Protein AF-A0A2A2IW57-F1 (afdb_monomer_lite)

Structure (mmCIF, N/CA/C/O backbone):
data_AF-A0A2A2IW57-F1
#
_entry.id   AF-A0A2A2IW57-F1
#
loop_
_atom_site.group_PDB
_atom_site.id
_atom_site.type_symbol
_atom_site.label_atom_id
_atom_site.label_alt_id
_atom_site.label_comp_id
_atom_site.label_asym_id
_atom_site.label_entity_id
_atom_site.label_seq_id
_atom_site.pdbx_PDB_ins_code
_atom_site.Cartn_x
_atom_site.Cartn_y
_atom_site.Cartn_z
_atom_site.occupancy
_atom_site.B_iso_or_equiv
_atom_site.auth_seq_id
_atom_site.auth_comp_id
_atom_site.auth_asym_id
_atom_site.auth_atom_id
_atom_site.pdbx_PDB_model_num
ATOM 1 N N . MET A 1 1 ? -7.150 -20.927 20.606 1.00 44.19 1 MET A N 1
ATOM 2 C CA . MET A 1 1 ? -6.649 -20.103 19.484 1.00 44.19 1 MET A CA 1
ATOM 3 C C . MET A 1 1 ? -7.528 -18.865 19.402 1.00 44.19 1 MET A C 1
ATOM 5 O O . MET A 1 1 ? -8.738 -19.051 19.323 1.00 44.19 1 MET A O 1
ATOM 9 N N . PRO A 1 2 ? -7.001 -17.635 19.518 1.00 52.06 2 PRO A N 1
ATOM 10 C CA . PRO A 1 2 ? -7.829 -16.443 19.360 1.00 52.06 2 PRO A CA 1
ATOM 11 C C . PRO A 1 2 ? -8.372 -16.400 17.925 1.00 52.06 2 PRO A C 1
ATOM 13 O O . PRO A 1 2 ? -7.615 -16.539 16.967 1.00 52.06 2 PRO A O 1
ATOM 16 N N . ALA A 1 3 ? -9.690 -16.273 17.774 1.00 64.44 3 ALA A N 1
ATOM 17 C CA . ALA A 1 3 ? -10.320 -16.157 16.466 1.00 64.44 3 ALA A CA 1
ATOM 18 C C . ALA A 1 3 ? -9.976 -14.789 15.867 1.00 64.44 3 ALA A C 1
ATOM 20 O O . ALA A 1 3 ? -10.227 -13.764 16.501 1.00 64.44 3 ALA A O 1
ATOM 21 N N . ILE A 1 4 ? -9.414 -14.765 14.653 1.00 66.88 4 ILE A N 1
ATOM 22 C CA . ILE A 1 4 ? -9.210 -13.514 13.917 1.00 66.88 4 ILE A CA 1
ATOM 23 C C . ILE A 1 4 ? -10.593 -12.886 13.695 1.00 66.88 4 ILE A C 1
ATOM 25 O O . ILE A 1 4 ? -11.469 -13.535 13.112 1.00 66.88 4 ILE A O 1
ATOM 29 N N . PRO A 1 5 ? -10.829 -11.645 14.150 1.00 76.81 5 PRO A N 1
ATOM 30 C CA . PRO A 1 5 ? -12.094 -10.977 13.917 1.00 76.81 5 PRO A CA 1
ATOM 31 C C . PRO A 1 5 ? -12.385 -10.871 12.418 1.00 76.81 5 PRO A C 1
ATOM 33 O O . PRO A 1 5 ? -11.548 -10.401 11.648 1.00 76.81 5 PRO A O 1
ATOM 36 N N . ARG A 1 6 ? -13.589 -11.270 11.991 1.00 82.19 6 ARG A N 1
ATOM 37 C CA . ARG A 1 6 ? -13.980 -11.303 10.566 1.00 82.19 6 ARG A CA 1
ATOM 38 C C . ARG A 1 6 ? -13.793 -9.958 9.855 1.00 82.19 6 ARG A C 1
ATOM 40 O O . ARG A 1 6 ? -13.489 -9.935 8.667 1.00 82.19 6 ARG A O 1
ATOM 47 N N . TYR A 1 7 ? -13.925 -8.846 10.580 1.00 79.50 7 TYR A N 1
ATOM 48 C CA . TYR A 1 7 ? -13.704 -7.512 10.023 1.00 79.50 7 TYR A CA 1
ATOM 49 C C . TYR A 1 7 ? -12.243 -7.275 9.606 1.00 79.50 7 TYR A C 1
ATOM 51 O O . TYR A 1 7 ? -12.015 -6.580 8.623 1.00 79.50 7 TYR A O 1
ATOM 59 N N . LEU A 1 8 ? -11.256 -7.884 10.281 1.00 81.94 8 LEU A N 1
ATOM 60 C CA . LEU A 1 8 ? -9.845 -7.759 9.895 1.00 81.94 8 LEU A CA 1
ATOM 61 C C . LEU A 1 8 ? -9.563 -8.454 8.564 1.00 81.94 8 LEU A C 1
ATOM 63 O O . LEU A 1 8 ? -8.787 -7.939 7.769 1.00 81.94 8 LEU A O 1
ATOM 67 N N . ILE A 1 9 ? -10.236 -9.573 8.281 1.00 86.12 9 ILE A N 1
ATOM 68 C CA . ILE A 1 9 ? -10.142 -10.242 6.975 1.00 86.12 9 ILE A CA 1
ATOM 69 C C . ILE A 1 9 ? -10.656 -9.305 5.877 1.00 86.12 9 ILE A C 1
ATOM 71 O O . ILE A 1 9 ? -9.990 -9.125 4.862 1.00 86.12 9 ILE A O 1
ATOM 75 N N . GLY A 1 10 ? -11.800 -8.652 6.107 1.00 87.31 10 GLY A N 1
ATOM 76 C CA . GLY A 1 10 ? -12.336 -7.651 5.182 1.00 87.31 10 GLY A CA 1
ATOM 77 C C . GLY A 1 10 ? -11.374 -6.481 4.948 1.00 87.31 10 GLY A C 1
ATOM 78 O O . GLY A 1 10 ? -11.156 -6.092 3.805 1.00 87.31 10 GLY A O 1
ATOM 79 N N . VAL A 1 11 ? -10.746 -5.966 6.009 1.00 86.94 11 VAL A N 1
ATOM 80 C CA . VAL A 1 11 ? -9.741 -4.891 5.919 1.00 86.94 11 VAL A CA 1
ATOM 81 C C . VAL A 1 11 ? -8.514 -5.333 5.120 1.00 86.94 11 VAL A C 1
ATOM 83 O O . VAL A 1 11 ? -8.058 -4.591 4.257 1.00 86.94 11 VAL A O 1
ATOM 86 N N . LEU A 1 12 ? -8.002 -6.543 5.351 1.00 86.69 12 LEU A N 1
ATOM 87 C CA . LEU A 1 12 ? -6.859 -7.081 4.606 1.00 86.69 12 LEU A CA 1
ATOM 88 C C . LEU A 1 12 ? -7.162 -7.207 3.112 1.00 86.69 12 LEU A C 1
ATOM 90 O O . LEU A 1 12 ? -6.369 -6.767 2.280 1.00 86.69 12 LEU A O 1
ATOM 94 N N . LEU A 1 13 ? -8.326 -7.767 2.774 1.00 90.12 13 LEU A N 1
ATOM 95 C CA . LEU A 1 13 ? -8.771 -7.885 1.387 1.00 90.12 13 LEU A CA 1
ATOM 96 C C . LEU A 1 13 ? -8.932 -6.513 0.731 1.00 90.12 13 LEU A C 1
ATOM 98 O O . LEU A 1 13 ? -8.547 -6.344 -0.423 1.00 90.12 13 LEU A O 1
ATOM 102 N N . LEU A 1 14 ? -9.449 -5.528 1.469 1.00 90.12 14 LEU A N 1
ATOM 103 C CA . LEU A 1 14 ? -9.569 -4.156 0.986 1.00 90.12 14 LEU A CA 1
ATOM 104 C C . LEU A 1 14 ? -8.191 -3.543 0.700 1.00 90.12 14 LEU A C 1
ATOM 106 O O . LEU A 1 14 ? -8.002 -2.971 -0.369 1.00 90.12 14 LEU A O 1
ATOM 110 N N . VAL A 1 15 ? -7.228 -3.692 1.614 1.00 91.25 15 VAL A N 1
ATOM 111 C CA . VAL A 1 15 ? -5.866 -3.152 1.456 1.00 91.25 15 VAL A CA 1
ATOM 112 C C . VAL A 1 15 ? -5.199 -3.710 0.204 1.00 91.25 15 VAL A C 1
ATOM 114 O O . VAL A 1 15 ? -4.734 -2.957 -0.657 1.00 91.25 15 VAL A O 1
ATOM 117 N N . VAL A 1 16 ? -5.218 -5.038 0.067 1.00 89.94 16 VAL A N 1
ATOM 118 C CA . VAL A 1 16 ? -4.634 -5.732 -1.087 1.00 89.94 16 VAL A CA 1
ATOM 119 C C . VAL A 1 16 ? -5.377 -5.371 -2.373 1.00 89.94 16 VAL A C 1
ATOM 121 O O . VAL A 1 16 ? -4.741 -5.060 -3.378 1.00 89.94 16 VAL A O 1
ATOM 124 N N . GLY A 1 17 ? -6.711 -5.354 -2.350 1.00 92.56 17 GLY A N 1
ATOM 125 C CA . GLY A 1 17 ? -7.534 -5.017 -3.511 1.00 92.56 17 GLY A CA 1
ATOM 126 C C . GLY A 1 17 ? -7.303 -3.589 -4.006 1.00 92.56 17 GLY A C 1
ATOM 127 O O . GLY A 1 17 ? -7.124 -3.372 -5.202 1.00 92.56 17 GLY A O 1
ATOM 128 N N . LEU A 1 18 ? -7.233 -2.615 -3.097 1.00 93.00 18 LEU A N 1
ATOM 129 C CA . LEU A 1 18 ? -6.938 -1.223 -3.439 1.00 93.00 18 LEU A CA 1
ATOM 130 C C . LEU A 1 18 ? -5.500 -1.047 -3.951 1.00 93.00 18 LEU A C 1
ATOM 132 O O . LEU A 1 18 ? -5.278 -0.271 -4.880 1.00 93.00 18 LEU A O 1
ATOM 136 N N . ALA A 1 19 ? -4.528 -1.780 -3.399 1.00 92.12 19 ALA A N 1
ATOM 137 C CA . ALA A 1 19 ? -3.156 -1.772 -3.907 1.00 92.12 19 ALA A CA 1
ATOM 138 C C . ALA A 1 19 ? -3.065 -2.375 -5.319 1.00 92.12 19 ALA A C 1
ATOM 140 O O . ALA A 1 19 ? 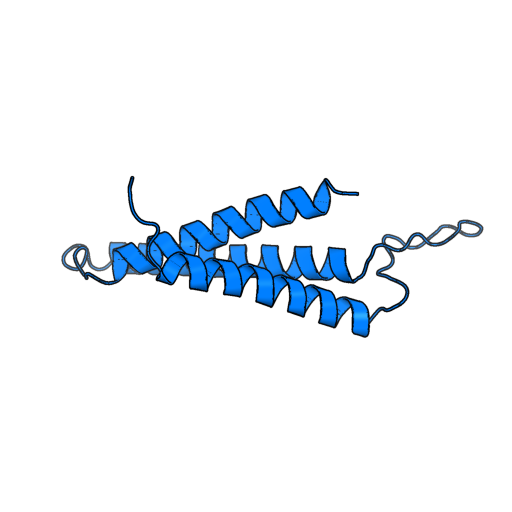-2.397 -1.816 -6.187 1.00 92.12 19 ALA A O 1
ATOM 141 N N . ALA A 1 20 ? -3.788 -3.468 -5.577 1.00 92.12 20 ALA A N 1
ATOM 142 C CA . ALA A 1 20 ? -3.879 -4.075 -6.901 1.00 92.12 20 ALA A CA 1
ATOM 143 C C . ALA A 1 20 ? -4.569 -3.145 -7.911 1.00 92.12 20 ALA A C 1
ATOM 145 O O . ALA A 1 20 ? -4.094 -3.009 -9.036 1.00 92.12 20 ALA A O 1
ATOM 146 N N . LEU A 1 21 ? -5.640 -2.451 -7.511 1.00 94.81 21 LEU A N 1
ATOM 147 C CA . LEU A 1 21 ? -6.305 -1.445 -8.347 1.00 94.81 21 LEU A CA 1
ATOM 148 C C . LEU A 1 21 ? -5.373 -0.275 -8.689 1.00 94.81 21 LEU A C 1
ATOM 150 O O . LEU A 1 21 ? -5.352 0.165 -9.837 1.00 94.81 21 LEU A O 1
ATOM 154 N N . ALA A 1 22 ? -4.572 0.199 -7.730 1.00 92.44 22 ALA A N 1
ATOM 155 C CA . ALA A 1 22 ? -3.555 1.218 -7.984 1.00 92.44 22 ALA A CA 1
ATOM 156 C C . ALA A 1 22 ? -2.474 0.710 -8.958 1.00 92.44 22 ALA A C 1
A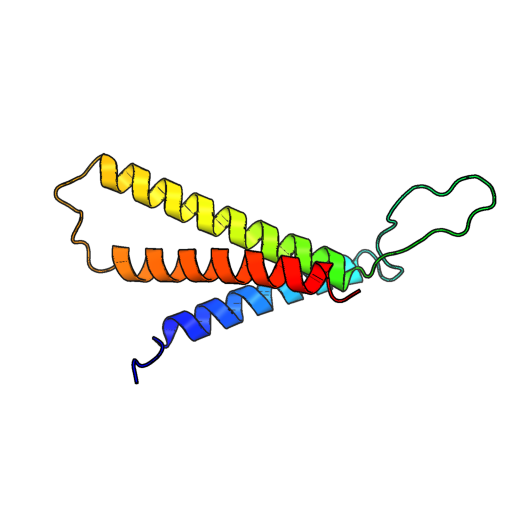TOM 158 O O . ALA A 1 22 ? -2.138 1.405 -9.917 1.00 92.44 22 ALA A O 1
ATOM 159 N N . GLY A 1 23 ? -1.995 -0.525 -8.771 1.00 92.12 23 GLY A N 1
ATOM 160 C CA . GLY A 1 23 ? -1.113 -1.222 -9.716 1.00 92.12 23 GLY A CA 1
ATOM 161 C C . GLY A 1 23 ? -1.683 -1.266 -11.135 1.00 92.12 23 GLY A C 1
ATOM 162 O O . GLY A 1 23 ? -1.014 -0.869 -12.090 1.00 92.12 23 GLY A O 1
ATOM 163 N N . TYR A 1 24 ? -2.944 -1.676 -11.263 1.00 93.88 24 TYR A N 1
ATOM 164 C CA . TYR A 1 24 ? -3.648 -1.761 -12.539 1.00 93.88 24 TYR A CA 1
ATOM 165 C C . TYR A 1 24 ? -3.781 -0.395 -13.217 1.00 93.88 24 TYR A C 1
ATOM 167 O O . TYR A 1 24 ? -3.486 -0.267 -14.403 1.00 93.88 24 TYR A O 1
ATOM 175 N N . ALA A 1 25 ? -4.185 0.636 -12.474 1.00 93.44 25 ALA A N 1
ATOM 176 C CA . ALA A 1 25 ? -4.358 1.984 -13.009 1.00 93.44 25 ALA A CA 1
ATOM 177 C C . ALA A 1 25 ? -3.035 2.575 -13.529 1.00 93.44 25 ALA A C 1
ATOM 179 O O . ALA A 1 25 ? -3.001 3.172 -14.611 1.00 93.44 25 ALA A O 1
ATOM 180 N N . VAL A 1 26 ? -1.935 2.363 -12.797 1.00 91.19 26 VAL A N 1
ATOM 181 C CA . VAL A 1 26 ? -0.599 2.809 -13.216 1.00 91.19 26 VAL A CA 1
ATOM 182 C C . VAL A 1 26 ? -0.124 2.029 -14.440 1.00 91.19 26 VAL A C 1
ATOM 184 O O . VAL A 1 26 ? 0.399 2.642 -15.371 1.00 91.19 26 VAL A O 1
ATOM 187 N N . HIS A 1 27 ? -0.346 0.712 -14.481 1.00 92.88 27 HIS A N 1
ATOM 188 C CA . HIS A 1 27 ? 0.014 -0.118 -15.629 1.00 92.88 27 HIS A CA 1
ATOM 189 C C . HIS A 1 27 ? -0.787 0.230 -16.890 1.00 92.88 27 HIS A C 1
ATOM 191 O O . HIS A 1 27 ? -0.198 0.353 -17.957 1.00 92.88 27 HIS A O 1
ATOM 197 N N . GLN A 1 28 ? -2.098 0.459 -16.778 1.00 94.00 28 GLN A N 1
ATOM 198 C CA . GLN A 1 28 ? -2.928 0.894 -17.908 1.00 94.00 28 GLN A CA 1
ATOM 199 C C . GLN A 1 28 ? -2.465 2.239 -18.473 1.00 94.00 28 GLN A C 1
ATOM 201 O O . GLN A 1 28 ? -2.431 2.435 -19.684 1.00 94.00 28 GLN A O 1
ATOM 206 N N . SER A 1 29 ? -2.056 3.153 -17.593 1.00 90.94 29 SER A N 1
ATOM 207 C CA . SER A 1 29 ? -1.510 4.450 -18.002 1.00 90.94 29 SER A CA 1
ATOM 208 C C . SER A 1 29 ? -0.103 4.337 -18.604 1.00 90.94 29 SER A C 1
ATOM 210 O O . SER A 1 29 ? 0.278 5.170 -19.421 1.00 90.94 29 SER A O 1
ATOM 212 N N . ASN A 1 30 ? 0.675 3.322 -18.208 1.00 89.56 30 ASN A N 1
ATOM 213 C CA . ASN A 1 30 ? 2.064 3.117 -18.632 1.00 89.56 30 ASN A CA 1
ATOM 214 C C . ASN A 1 30 ? 2.344 1.628 -18.929 1.00 89.56 30 ASN A C 1
ATOM 216 O O . ASN A 1 30 ? 3.019 0.958 -18.136 1.00 89.56 30 ASN A O 1
ATOM 220 N N . PRO A 1 31 ? 1.869 1.090 -20.070 1.00 87.81 31 PRO A N 1
ATOM 221 C CA . PRO A 1 31 ? 1.986 -0.342 -20.373 1.00 87.81 31 PRO A CA 1
ATOM 222 C C . PRO A 1 31 ? 3.439 -0.804 -20.531 1.00 87.81 31 PRO A C 1
ATOM 224 O O . PRO A 1 31 ? 3.788 -1.918 -20.155 1.00 87.81 31 PRO A O 1
ATOM 227 N N . GLN A 1 32 ? 4.289 0.090 -21.042 1.00 86.06 32 GLN A N 1
ATOM 228 C CA . GLN A 1 32 ? 5.735 -0.094 -21.215 1.00 86.06 32 GLN A CA 1
ATOM 229 C C . GLN A 1 32 ? 6.535 -0.067 -19.898 1.00 86.06 32 GLN A C 1
ATOM 231 O O . GLN A 1 32 ? 7.718 -0.388 -19.897 1.00 86.06 32 GLN A O 1
ATOM 236 N N . GLY A 1 33 ? 5.898 0.305 -18.783 1.00 86.44 33 GLY A N 1
ATOM 237 C CA . GLY A 1 33 ? 6.549 0.529 -17.497 1.00 86.44 33 GLY A CA 1
ATOM 238 C C . GLY A 1 33 ? 6.854 2.002 -17.220 1.00 86.44 33 GLY A C 1
ATOM 239 O O . GLY A 1 33 ? 6.700 2.876 -18.075 1.00 86.44 33 GLY A O 1
ATOM 240 N N . VAL A 1 34 ? 7.244 2.283 -15.980 1.00 87.44 34 VAL A N 1
ATOM 241 C CA . VAL A 1 34 ? 7.575 3.622 -15.486 1.00 87.44 34 VAL A CA 1
ATOM 242 C C . VAL A 1 34 ? 9.081 3.821 -15.609 1.00 87.44 34 VAL A C 1
ATOM 244 O O . VAL A 1 34 ? 9.855 3.010 -15.104 1.00 87.44 34 VAL A O 1
ATOM 247 N N . LEU A 1 35 ? 9.497 4.889 -16.290 1.00 89.19 35 LEU A N 1
ATOM 248 C CA . LEU A 1 35 ? 10.911 5.207 -16.466 1.00 89.19 35 LEU A CA 1
ATOM 249 C C . LEU A 1 35 ? 11.537 5.568 -15.111 1.00 89.19 35 LEU A C 1
ATOM 251 O O . LEU A 1 35 ? 11.045 6.464 -14.424 1.00 89.19 35 LEU A O 1
ATOM 255 N N . LEU A 1 36 ? 12.618 4.879 -14.739 1.00 84.00 36 LEU A N 1
ATOM 256 C CA . LEU A 1 36 ? 13.277 5.093 -13.446 1.00 84.00 36 LEU A CA 1
ATOM 257 C C . LEU A 1 36 ? 14.147 6.353 -13.424 1.00 84.00 36 LEU A C 1
ATOM 259 O O . LEU A 1 36 ? 14.195 7.060 -12.420 1.00 84.00 36 LEU A O 1
ATOM 263 N N . TYR A 1 37 ? 14.838 6.633 -14.526 1.00 83.81 37 TYR A N 1
ATOM 264 C CA . TYR A 1 37 ? 15.684 7.809 -14.690 1.00 83.81 37 TYR A CA 1
ATOM 265 C C . TYR A 1 37 ? 15.823 8.160 -16.172 1.00 83.81 37 TYR A C 1
ATOM 267 O O . TYR A 1 37 ? 15.633 7.315 -17.046 1.00 83.81 37 TYR A O 1
ATOM 275 N N . THR A 1 38 ? 16.168 9.415 -16.458 1.00 84.88 38 THR A N 1
ATOM 276 C CA . THR A 1 38 ? 16.484 9.852 -17.821 1.00 84.88 38 THR A CA 1
ATOM 277 C C . THR A 1 38 ? 17.849 9.282 -18.225 1.00 84.88 38 THR A C 1
ATOM 279 O O . THR A 1 38 ? 18.839 9.651 -17.589 1.00 84.88 38 THR A O 1
ATOM 282 N N . PRO A 1 39 ? 17.935 8.399 -19.239 1.00 86.06 39 PRO A N 1
ATOM 283 C CA . PRO A 1 39 ? 19.201 7.787 -19.633 1.00 86.06 39 PRO A CA 1
ATOM 284 C C . PRO A 1 39 ? 20.150 8.814 -20.261 1.00 86.06 39 PRO A C 1
ATOM 286 O O . PRO A 1 39 ? 19.713 9.782 -20.894 1.00 86.06 39 PRO A O 1
ATOM 289 N N . ALA A 1 40 ? 21.456 8.590 -20.107 1.00 86.88 40 ALA A N 1
ATOM 290 C CA . ALA A 1 40 ? 22.465 9.366 -20.819 1.00 86.88 40 ALA A CA 1
ATOM 291 C C . ALA A 1 40 ? 22.431 9.052 -22.333 1.00 86.88 40 ALA A C 1
ATOM 293 O O . ALA A 1 40 ? 21.927 7.999 -22.740 1.00 86.88 40 ALA A O 1
ATOM 294 N N . PRO A 1 41 ? 22.967 9.931 -23.202 1.00 86.94 41 PRO A N 1
ATOM 295 C CA . PRO A 1 41 ? 23.023 9.661 -24.636 1.00 86.94 41 PRO A CA 1
ATOM 296 C C . PRO A 1 41 ? 23.765 8.347 -24.929 1.00 86.94 41 PRO A C 1
ATOM 298 O O . PRO A 1 41 ? 24.944 8.216 -24.611 1.00 86.94 41 PRO A O 1
ATOM 301 N N . GLY A 1 42 ? 23.076 7.385 -25.549 1.00 86.56 42 GLY A N 1
ATOM 302 C CA . GLY A 1 42 ? 23.625 6.066 -25.891 1.00 86.56 42 GLY A CA 1
ATOM 303 C C . GLY A 1 42 ? 23.308 4.944 -24.894 1.00 86.56 42 GLY A C 1
ATOM 304 O O . GLY A 1 42 ? 23.607 3.789 -25.191 1.00 86.56 42 GLY A O 1
ATOM 305 N N . GLU A 1 43 ? 22.673 5.241 -23.759 1.00 89.50 43 GLU A N 1
ATOM 306 C CA . GLU A 1 43 ? 22.201 4.223 -22.814 1.00 89.50 43 GLU A CA 1
ATOM 307 C C . GLU A 1 43 ? 20.760 3.789 -23.111 1.00 89.50 43 GLU A C 1
ATOM 309 O O . GLU A 1 43 ? 19.918 4.583 -23.539 1.00 89.50 43 GLU A O 1
ATOM 314 N N . ALA A 1 44 ? 20.462 2.512 -22.862 1.00 84.31 44 ALA A N 1
ATOM 315 C CA . ALA A 1 44 ? 19.104 1.997 -22.976 1.00 84.31 44 ALA A CA 1
ATOM 316 C C . ALA A 1 44 ? 18.249 2.461 -21.777 1.00 84.31 44 ALA A C 1
ATOM 318 O O . ALA A 1 44 ? 18.713 2.395 -20.637 1.00 84.31 44 ALA A O 1
ATOM 319 N N . PRO A 1 45 ? 16.998 2.903 -22.000 1.00 85.56 45 PRO A N 1
ATOM 320 C CA . PRO A 1 45 ? 16.095 3.281 -20.919 1.00 85.56 45 PRO A CA 1
ATOM 321 C C . PRO A 1 45 ? 15.732 2.070 -20.051 1.00 85.56 45 PRO A C 1
ATOM 323 O O . PRO A 1 45 ? 15.408 0.997 -20.563 1.00 85.56 45 PRO A O 1
ATOM 326 N N . VAL A 1 46 ? 15.742 2.264 -18.730 1.00 88.50 46 VAL A N 1
ATOM 327 C CA . VAL A 1 46 ? 15.341 1.243 -17.755 1.00 88.50 46 VAL A CA 1
ATOM 328 C C . VAL A 1 46 ? 13.938 1.555 -17.244 1.00 88.50 46 VAL A C 1
ATOM 330 O O . VAL A 1 46 ? 13.692 2.610 -16.651 1.00 88.50 46 VAL A O 1
ATOM 333 N N . TYR A 1 47 ? 13.023 0.616 -17.475 1.00 88.88 47 TYR A N 1
ATOM 334 C CA . TYR A 1 47 ? 11.631 0.704 -17.050 1.00 88.88 47 TYR A CA 1
ATOM 335 C C . TYR A 1 47 ? 11.362 -0.238 -15.887 1.00 88.88 47 TYR A C 1
ATOM 337 O O . TYR A 1 47 ? 11.780 -1.394 -15.898 1.00 88.88 47 TYR A O 1
ATOM 345 N N . GLU A 1 48 ? 10.601 0.250 -14.917 1.00 89.19 48 GLU A N 1
ATOM 346 C CA . GLU A 1 48 ? 10.059 -0.558 -13.836 1.00 89.19 48 GLU A CA 1
ATOM 347 C C . GLU A 1 48 ? 8.600 -0.914 -14.113 1.00 89.19 48 GLU A C 1
ATOM 349 O O . GLU A 1 48 ? 7.861 -0.160 -14.755 1.00 89.19 48 GLU A O 1
ATOM 354 N N . SER A 1 49 ? 8.149 -2.062 -13.610 1.00 89.50 49 SER A N 1
ATOM 355 C CA . SER A 1 49 ? 6.771 -2.495 -13.827 1.00 89.50 49 SER A CA 1
ATOM 356 C C . SER A 1 49 ? 5.769 -1.496 -13.234 1.00 89.50 49 SER A C 1
ATOM 358 O O . SER A 1 49 ? 5.787 -1.205 -12.035 1.00 89.50 49 SER A O 1
ATOM 360 N N . GLY A 1 50 ? 4.829 -1.022 -14.060 1.00 88.25 50 GLY A N 1
ATOM 361 C CA . GLY A 1 50 ? 3.740 -0.147 -13.612 1.00 88.25 50 GLY A CA 1
ATOM 362 C C . GLY A 1 50 ? 2.883 -0.781 -12.510 1.00 88.25 50 GLY A C 1
ATOM 363 O O . GLY A 1 50 ? 2.434 -0.083 -11.603 1.00 88.25 50 GLY A O 1
ATOM 364 N N . TRP A 1 51 ? 2.749 -2.112 -12.515 1.00 91.69 51 TRP A N 1
ATOM 365 C CA . TRP A 1 51 ? 2.103 -2.855 -11.432 1.00 91.69 51 TRP A CA 1
ATOM 366 C C . TRP A 1 51 ? 2.832 -2.691 -10.105 1.00 91.69 51 TRP A C 1
ATOM 368 O O . TRP A 1 51 ? 2.198 -2.460 -9.077 1.00 91.69 51 TRP A O 1
ATOM 378 N N . ARG A 1 52 ? 4.163 -2.788 -10.132 1.00 89.88 52 ARG A N 1
ATOM 379 C CA . ARG A 1 52 ? 5.010 -2.696 -8.941 1.00 89.88 52 ARG A CA 1
ATOM 380 C C . ARG A 1 52 ? 4.983 -1.282 -8.369 1.00 89.88 52 ARG A C 1
ATOM 382 O O . ARG A 1 52 ? 4.718 -1.110 -7.181 1.00 89.88 52 ARG A O 1
ATOM 389 N N . ILE A 1 53 ? 5.154 -0.271 -9.223 1.00 90.88 53 ILE A N 1
ATOM 390 C CA . ILE A 1 53 ? 5.080 1.141 -8.823 1.00 90.88 53 ILE A CA 1
ATOM 391 C C . ILE A 1 53 ? 3.694 1.489 -8.272 1.00 90.88 53 ILE A C 1
ATOM 393 O O . ILE A 1 53 ? 3.588 2.082 -7.198 1.00 90.88 53 ILE A O 1
ATOM 397 N N . GLY A 1 54 ? 2.624 1.087 -8.959 1.00 91.06 54 GLY A N 1
ATOM 398 C CA . GLY A 1 54 ? 1.266 1.358 -8.495 1.00 91.06 54 GLY A CA 1
ATOM 399 C C . GLY A 1 54 ? 0.915 0.623 -7.200 1.00 91.06 54 GLY A C 1
ATOM 400 O O . GLY A 1 54 ? 0.268 1.213 -6.336 1.00 91.06 54 GLY A O 1
ATOM 401 N N . ALA A 1 55 ? 1.402 -0.605 -7.000 1.00 91.06 55 ALA A N 1
ATOM 402 C CA . ALA A 1 55 ? 1.237 -1.319 -5.735 1.00 91.06 55 ALA A CA 1
ATOM 403 C C . ALA A 1 55 ? 1.958 -0.609 -4.576 1.00 91.06 55 ALA A C 1
ATOM 405 O O . ALA A 1 55 ? 1.358 -0.420 -3.518 1.00 91.06 55 ALA A O 1
ATOM 406 N N . ILE A 1 56 ? 3.202 -0.151 -4.778 1.00 92.19 56 ILE A N 1
ATOM 407 C CA . ILE A 1 56 ? 3.960 0.617 -3.772 1.00 92.19 56 ILE A CA 1
ATOM 408 C C . ILE A 1 56 ? 3.231 1.916 -3.416 1.00 92.19 56 ILE A C 1
ATOM 410 O O . ILE A 1 56 ? 3.062 2.220 -2.233 1.00 92.19 56 ILE A O 1
ATOM 414 N N . LEU A 1 57 ? 2.775 2.671 -4.419 1.00 91.50 57 LEU A N 1
ATOM 415 C CA . LEU A 1 57 ? 2.019 3.910 -4.213 1.00 91.50 57 LEU A CA 1
ATOM 416 C C . LEU A 1 57 ? 0.714 3.650 -3.454 1.00 91.50 57 LEU A C 1
ATOM 418 O O . LEU A 1 57 ? 0.410 4.357 -2.493 1.00 91.50 57 LEU A O 1
ATOM 422 N N . GLY A 1 58 ? -0.030 2.615 -3.849 1.00 91.62 58 GLY A N 1
ATOM 423 C CA . GLY A 1 58 ? -1.287 2.230 -3.214 1.00 91.62 58 GLY A CA 1
ATOM 424 C C . GLY A 1 58 ? -1.107 1.832 -1.749 1.00 91.62 58 GLY A C 1
ATOM 425 O O . GLY A 1 58 ? -1.803 2.364 -0.884 1.00 91.62 58 GLY A O 1
ATOM 426 N N . LEU A 1 59 ? -0.150 0.949 -1.455 1.00 92.25 59 LEU A N 1
ATOM 427 C CA . LEU A 1 59 ? 0.146 0.507 -0.090 1.00 92.25 59 LEU A CA 1
ATOM 428 C C . LEU A 1 59 ? 0.640 1.670 0.774 1.00 92.25 59 LEU A C 1
ATOM 430 O O . LEU A 1 59 ? 0.097 1.913 1.850 1.00 92.25 59 LEU A O 1
ATOM 434 N N . THR A 1 60 ? 1.608 2.444 0.283 1.00 91.56 60 THR A N 1
ATOM 435 C CA . THR A 1 60 ? 2.170 3.585 1.022 1.00 91.56 60 THR A CA 1
ATOM 436 C C . THR A 1 60 ? 1.106 4.646 1.308 1.00 91.56 60 THR A C 1
ATOM 438 O O . THR A 1 60 ? 0.994 5.113 2.442 1.00 91.56 60 THR A O 1
ATOM 441 N N . GLY A 1 61 ? 0.275 4.984 0.316 1.00 90.81 61 GLY A N 1
ATOM 442 C CA . GLY A 1 61 ? -0.825 5.935 0.481 1.00 90.81 61 GLY A CA 1
ATOM 443 C C . GLY A 1 61 ? -1.849 5.475 1.520 1.00 90.81 61 GLY A C 1
ATOM 444 O O . GLY A 1 61 ? -2.242 6.255 2.387 1.00 90.81 61 GLY A O 1
ATOM 445 N N . GLN A 1 62 ? -2.232 4.196 1.499 1.00 92.00 62 GLN A N 1
ATOM 446 C CA . GLN A 1 62 ? -3.140 3.626 2.500 1.00 92.00 62 GLN A CA 1
ATOM 447 C C . GLN A 1 62 ? -2.535 3.622 3.906 1.00 92.00 62 GLN A C 1
ATOM 449 O O . GLN A 1 62 ? -3.218 3.991 4.861 1.00 92.00 62 GLN A O 1
ATOM 454 N N . GLY A 1 63 ? -1.260 3.245 4.040 1.00 89.50 63 GLY A N 1
ATOM 455 C CA . GLY A 1 63 ? -0.547 3.278 5.316 1.00 89.50 63 GLY A CA 1
ATOM 456 C C . GLY A 1 63 ? -0.496 4.689 5.904 1.00 89.50 63 GLY A C 1
ATOM 457 O O . GLY A 1 63 ? -0.776 4.878 7.088 1.00 89.50 63 GLY A O 1
ATOM 458 N N . LEU A 1 64 ? -0.229 5.696 5.067 1.00 90.75 64 LEU A N 1
ATOM 459 C CA . LEU A 1 64 ? -0.201 7.096 5.485 1.00 90.75 64 LEU A CA 1
ATOM 460 C C . LEU A 1 64 ? -1.588 7.597 5.915 1.00 90.75 64 LEU A C 1
ATOM 462 O O . LEU A 1 64 ? -1.714 8.212 6.974 1.00 90.75 64 LEU A O 1
ATOM 466 N N . LEU A 1 65 ? -2.640 7.281 5.154 1.00 90.00 65 LEU A N 1
ATOM 467 C CA . LEU A 1 65 ? -4.020 7.633 5.509 1.00 90.00 65 LEU A CA 1
ATOM 468 C C . LEU A 1 65 ? -4.475 6.960 6.811 1.00 90.00 65 LEU A C 1
ATOM 470 O O . LEU A 1 65 ? -5.086 7.612 7.658 1.00 90.00 65 LEU A O 1
ATOM 474 N N . ALA A 1 66 ? -4.151 5.681 7.005 1.00 89.19 66 ALA A N 1
ATOM 475 C CA . ALA A 1 66 ? -4.470 4.961 8.234 1.00 89.19 66 ALA A CA 1
ATOM 476 C C . ALA A 1 66 ? -3.710 5.527 9.446 1.00 89.19 66 ALA A C 1
ATOM 478 O O . ALA A 1 66 ? -4.298 5.701 10.515 1.00 89.19 66 ALA A O 1
ATOM 479 N N . GLY A 1 67 ? -2.432 5.880 9.273 1.00 86.00 67 GLY A N 1
ATOM 480 C CA . GLY A 1 67 ? -1.633 6.555 10.298 1.00 86.00 67 GLY A CA 1
ATOM 481 C C . GLY A 1 67 ? -2.193 7.931 10.672 1.00 86.00 67 GLY A C 1
ATOM 482 O O . GLY A 1 67 ? -2.317 8.245 11.856 1.00 86.00 67 GLY A O 1
ATOM 483 N N . LEU A 1 68 ? -2.609 8.728 9.683 1.00 89.12 68 LEU A N 1
ATOM 484 C CA . LEU A 1 68 ? -3.272 10.015 9.914 1.00 89.12 68 LEU A CA 1
ATOM 485 C C . LEU A 1 68 ? -4.604 9.846 10.651 1.00 89.12 68 LEU A C 1
ATOM 487 O O . LEU A 1 68 ? -4.866 10.575 11.606 1.00 89.12 68 LEU A O 1
ATOM 491 N N . ALA A 1 69 ? -5.423 8.867 10.264 1.00 87.00 69 ALA A N 1
ATOM 492 C CA . ALA A 1 69 ? -6.678 8.576 10.951 1.00 87.00 69 ALA A CA 1
ATOM 493 C C . ALA A 1 69 ? -6.445 8.206 12.425 1.00 87.00 69 ALA A C 1
ATOM 495 O O . ALA A 1 69 ? -7.145 8.711 13.305 1.00 87.00 69 ALA A O 1
ATOM 496 N N . LEU A 1 70 ? -5.426 7.387 12.714 1.00 86.44 70 LEU A N 1
ATOM 497 C CA . LEU A 1 70 ? -5.015 7.073 14.085 1.00 86.44 70 LEU A CA 1
ATOM 498 C C . LEU A 1 70 ? -4.581 8.319 14.855 1.00 86.44 70 LEU A C 1
ATOM 500 O O . LEU A 1 70 ? -5.024 8.510 15.985 1.00 86.44 70 LEU A O 1
ATOM 504 N N . LEU A 1 71 ? -3.747 9.171 14.257 1.00 85.88 71 LEU A N 1
ATOM 505 C CA . LEU A 1 71 ? -3.291 10.406 14.892 1.00 85.88 71 LEU A CA 1
ATOM 506 C C . LEU A 1 71 ? -4.475 11.316 15.243 1.00 85.88 71 LEU A C 1
ATOM 508 O O . LEU A 1 71 ? -4.571 11.785 16.375 1.00 85.88 71 LEU A O 1
ATOM 512 N N . VAL A 1 72 ? -5.406 11.511 14.307 1.00 85.94 72 VAL A N 1
ATOM 513 C CA . VAL A 1 72 ? -6.621 12.309 14.529 1.00 85.94 72 VAL A CA 1
ATOM 514 C C . VAL A 1 72 ? -7.462 11.719 15.661 1.00 85.94 72 VAL A C 1
ATOM 516 O O . VAL A 1 72 ? -7.874 12.454 16.558 1.00 85.94 72 VAL A O 1
ATOM 519 N N . LEU A 1 73 ? -7.672 10.399 15.674 1.00 82.81 73 LEU A N 1
ATOM 520 C CA . LEU A 1 73 ? -8.389 9.728 16.761 1.00 82.81 73 LEU A CA 1
ATOM 521 C C . LEU A 1 73 ? -7.701 9.961 18.112 1.00 82.81 73 LEU A C 1
ATOM 523 O O . LEU A 1 73 ? -8.369 10.305 19.086 1.00 82.81 73 LEU A O 1
ATOM 527 N N . GLN A 1 74 ? -6.375 9.843 18.180 1.00 80.62 74 GLN A N 1
ATOM 528 C CA . GLN A 1 74 ? -5.633 10.070 19.423 1.00 80.62 74 GLN A CA 1
ATOM 529 C C . GLN A 1 74 ? -5.721 11.527 19.902 1.00 80.62 74 GLN A C 1
ATOM 531 O O . GLN A 1 74 ? -5.916 11.765 21.095 1.00 80.62 74 GLN A O 1
ATOM 536 N N . LEU A 1 75 ? -5.648 12.503 18.993 1.00 82.50 75 LEU A N 1
ATOM 537 C CA . LEU A 1 75 ? -5.814 13.924 19.323 1.00 82.50 75 LEU A CA 1
ATOM 538 C C . LEU A 1 75 ? -7.221 14.231 19.858 1.00 82.50 75 LEU A C 1
ATOM 540 O O . LEU A 1 75 ? -7.365 14.948 20.849 1.00 82.50 75 LEU A O 1
ATOM 544 N N . LEU A 1 76 ? -8.260 13.640 19.263 1.00 79.69 76 LEU A N 1
ATOM 545 C CA . LEU A 1 76 ? -9.636 13.772 19.751 1.00 79.69 76 LEU A CA 1
ATOM 546 C C . LEU A 1 76 ? -9.818 13.133 21.136 1.00 79.69 76 LEU A C 1
ATOM 548 O O . LEU A 1 76 ? -10.509 13.693 21.989 1.00 79.69 76 LEU A O 1
ATOM 552 N N . ALA A 1 77 ? -9.172 11.990 21.382 1.00 72.88 77 ALA A N 1
ATOM 553 C CA . ALA A 1 77 ? -9.212 11.304 22.672 1.00 72.88 77 ALA A CA 1
ATOM 554 C C . ALA A 1 77 ? -8.472 12.069 23.786 1.00 72.88 77 ALA A C 1
ATOM 556 O O . ALA A 1 77 ? -8.876 12.001 24.948 1.00 72.88 77 ALA A O 1
ATOM 557 N N . LEU A 1 78 ? -7.413 12.814 23.451 1.00 74.69 78 LEU A N 1
ATOM 558 C CA . LEU A 1 78 ? -6.706 13.696 24.389 1.00 74.69 78 LEU A CA 1
ATOM 559 C C . LEU A 1 78 ? -7.599 14.846 24.886 1.00 74.69 78 LEU A C 1
ATOM 561 O O . LEU A 1 78 ? -7.520 15.210 26.055 1.00 74.69 78 LEU A O 1
ATOM 565 N N . GLY A 1 79 ? -8.483 15.371 24.032 1.00 73.75 79 GLY A N 1
ATOM 566 C CA . GLY A 1 79 ? -9.419 16.446 24.385 1.00 73.75 79 GLY A CA 1
ATOM 567 C C . GLY A 1 79 ? -10.669 16.003 25.157 1.00 73.75 79 GLY A C 1
ATOM 568 O O . GLY A 1 79 ? -11.422 16.855 25.624 1.00 73.75 79 GLY A O 1
ATOM 569 N N . ARG A 1 80 ? -10.927 14.691 25.284 1.00 70.50 80 ARG A N 1
ATOM 570 C CA . ARG A 1 80 ? -12.106 14.130 25.976 1.00 70.50 80 ARG A CA 1
ATOM 571 C C . ARG A 1 80 ? -11.740 12.881 26.791 1.00 70.50 80 ARG A C 1
ATOM 573 O O . ARG A 1 80 ? -12.171 11.777 26.445 1.00 70.50 80 ARG A O 1
ATOM 580 N N . PRO A 1 81 ? -10.965 13.027 27.882 1.00 61.50 81 PRO A N 1
ATOM 581 C CA . PRO A 1 81 ? -10.458 11.894 28.660 1.00 61.50 81 PRO A CA 1
ATOM 582 C C . PRO A 1 81 ? -11.568 10.994 29.229 1.00 61.50 81 PRO A C 1
ATOM 584 O O . PRO A 1 81 ? -11.361 9.788 29.349 1.00 61.50 81 PRO A O 1
ATOM 587 N N . GLU A 1 82 ? -12.757 11.543 29.497 1.00 60.78 82 GLU A N 1
ATOM 588 C CA . GLU A 1 82 ? -13.901 10.789 30.032 1.00 60.78 82 GLU A CA 1
ATOM 589 C C . GLU A 1 82 ? -14.605 9.893 28.994 1.00 60.78 82 GLU A C 1
ATOM 591 O O . GLU A 1 82 ? -15.290 8.944 29.362 1.00 60.78 82 GLU A O 1
ATOM 596 N N . GLN A 1 83 ? -14.391 10.115 27.689 1.00 57.38 83 GLN A N 1
ATOM 597 C CA . GLN A 1 83 ? -14.970 9.300 26.606 1.00 57.38 83 GLN A CA 1
ATOM 598 C C . GLN A 1 83 ? -14.031 8.186 26.103 1.00 57.38 83 GLN A C 1
ATOM 600 O O . GLN A 1 83 ? -14.292 7.577 25.068 1.00 57.38 83 GLN A O 1
ATOM 605 N N . ARG A 1 84 ? -12.953 7.845 26.825 1.00 56.97 84 ARG A N 1
ATOM 606 C CA . ARG A 1 84 ? -12.011 6.777 26.415 1.00 56.97 84 ARG A CA 1
ATOM 607 C C . ARG A 1 84 ? -12.636 5.377 26.266 1.00 56.97 84 ARG A C 1
ATOM 609 O O . ARG A 1 84 ? -11.987 4.487 25.728 1.00 56.97 84 ARG A O 1
ATOM 616 N N . GLN A 1 85 ? -13.879 5.174 26.709 1.00 54.47 85 GLN A N 1
ATOM 617 C CA . GLN A 1 85 ? -14.579 3.883 26.705 1.00 54.47 85 GLN A CA 1
ATOM 618 C C . GLN A 1 85 ? -15.643 3.734 25.608 1.00 54.47 85 GLN A C 1
ATOM 620 O O . GLN A 1 85 ? -16.575 2.943 25.749 1.00 54.47 85 GLN A O 1
ATOM 625 N N . VAL A 1 86 ? -15.549 4.467 24.499 1.00 58.31 86 VAL A N 1
ATOM 626 C CA . VAL A 1 86 ? -16.493 4.228 23.405 1.00 58.31 86 VAL A CA 1
ATOM 627 C C . VAL A 1 86 ? -16.142 2.908 22.701 1.00 58.31 86 VAL A C 1
ATOM 629 O O . VAL A 1 86 ? -15.055 2.754 22.149 1.00 58.31 86 VAL A O 1
ATOM 632 N N . ALA A 1 87 ? -17.062 1.938 22.717 1.00 59.16 87 ALA A N 1
ATOM 633 C CA . ALA A 1 87 ? -16.837 0.551 22.283 1.00 59.16 87 ALA A CA 1
ATOM 634 C C . ALA A 1 87 ? -16.296 0.383 20.843 1.00 59.16 87 ALA A C 1
ATOM 636 O O . ALA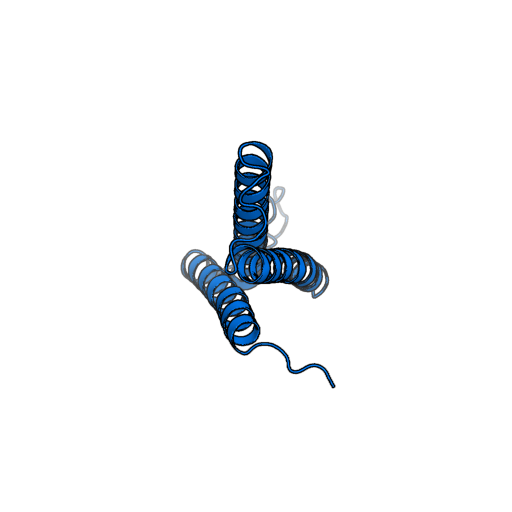 A 1 87 ? -15.691 -0.641 20.530 1.00 59.16 87 ALA A O 1
ATOM 637 N N . TRP A 1 88 ? -16.469 1.379 19.968 1.00 64.12 88 TRP A N 1
ATOM 638 C CA . TRP A 1 88 ? -15.944 1.364 18.596 1.00 64.12 88 TRP A CA 1
ATOM 639 C C . TRP A 1 88 ? -14.512 1.905 18.454 1.00 64.12 88 TRP A C 1
ATOM 641 O O . TRP A 1 88 ? -13.898 1.724 17.406 1.00 64.12 88 TRP A O 1
ATOM 651 N N . PHE A 1 89 ? -13.935 2.515 19.491 1.00 71.06 89 PHE A N 1
ATOM 652 C CA . PHE A 1 89 ? -12.591 3.099 19.420 1.00 71.06 89 PHE A CA 1
ATOM 653 C C . PHE A 1 89 ? -11.501 2.026 19.258 1.00 71.06 89 PHE A C 1
ATOM 655 O O . PHE A 1 89 ? -10.618 2.142 18.411 1.00 71.06 89 PHE A O 1
ATOM 662 N N . GLN A 1 90 ? -11.616 0.935 20.017 1.00 75.50 90 GLN A N 1
ATOM 663 C CA . GLN A 1 90 ? -10.695 -0.207 19.988 1.00 75.50 90 GLN A CA 1
ATOM 664 C C . GLN A 1 90 ? -10.658 -0.944 18.633 1.00 75.50 90 GLN A C 1
ATOM 666 O O . GLN A 1 90 ? -9.566 -1.124 18.088 1.00 75.50 90 GLN A O 1
ATOM 671 N N . PRO A 1 91 ? -11.794 -1.352 18.026 1.00 76.06 91 PRO A N 1
ATOM 672 C CA . PRO A 1 91 ? -11.761 -2.044 16.738 1.00 76.06 91 PRO A CA 1
ATOM 673 C C . PRO A 1 91 ? -11.247 -1.159 15.595 1.00 76.06 91 PRO A C 1
ATOM 675 O O . PRO A 1 91 ? -10.546 -1.667 14.720 1.00 76.06 91 PRO A O 1
ATOM 678 N N . VAL A 1 92 ? -11.525 0.152 15.612 1.00 79.75 92 VAL A N 1
ATOM 679 C CA . VAL A 1 92 ? -11.010 1.096 14.602 1.00 79.75 92 VAL A CA 1
ATOM 680 C C . VAL A 1 92 ? -9.497 1.271 14.731 1.00 79.75 92 VAL A C 1
ATOM 682 O O . VAL A 1 92 ? -8.791 1.218 13.724 1.00 79.75 92 VAL A O 1
ATOM 685 N N . GLN A 1 93 ? -8.981 1.410 15.955 1.00 82.06 93 GLN A N 1
ATOM 686 C CA . GLN A 1 93 ? -7.537 1.479 16.191 1.00 82.06 93 GLN A CA 1
ATOM 687 C C . GLN A 1 93 ? -6.822 0.209 15.718 1.00 82.06 93 GLN A C 1
ATOM 689 O O . GLN A 1 93 ? -5.814 0.296 15.018 1.00 82.06 93 GLN A O 1
ATOM 694 N N . LEU A 1 94 ? -7.369 -0.970 16.033 1.00 82.69 94 LEU A N 1
ATOM 695 C CA . LEU A 1 94 ? -6.821 -2.252 15.582 1.00 82.69 94 LEU A CA 1
ATOM 696 C C . LEU A 1 94 ? -6.834 -2.388 14.056 1.00 82.69 94 LEU A C 1
ATOM 698 O O . LEU A 1 94 ? -5.843 -2.830 13.472 1.00 82.69 94 LEU A O 1
ATOM 702 N N . ALA A 1 95 ? -7.931 -1.999 13.403 1.00 83.75 95 ALA A N 1
ATOM 703 C CA . ALA A 1 95 ? -8.030 -2.027 11.948 1.00 83.75 95 ALA A CA 1
ATOM 704 C C . ALA A 1 95 ? -6.987 -1.103 11.306 1.00 83.75 95 ALA A C 1
ATOM 706 O O . ALA A 1 95 ? -6.245 -1.539 10.430 1.00 83.75 95 ALA A O 1
ATOM 707 N N . ALA A 1 96 ? -6.866 0.138 11.777 1.00 84.56 96 ALA A N 1
ATOM 708 C CA . ALA A 1 96 ? -5.910 1.090 11.225 1.00 84.56 96 ALA A CA 1
ATOM 709 C C . ALA A 1 96 ? -4.449 0.676 11.482 1.00 84.56 96 ALA A C 1
ATOM 711 O O . ALA A 1 96 ? -3.626 0.775 10.577 1.00 84.56 96 ALA A O 1
ATOM 712 N N . LEU A 1 97 ? -4.131 0.120 12.656 1.00 86.88 97 LEU A N 1
ATOM 713 C CA . LEU A 1 97 ? -2.810 -0.466 12.923 1.00 86.88 97 LEU A CA 1
ATOM 714 C C . LEU A 1 97 ? -2.507 -1.639 11.986 1.00 86.88 97 LEU A C 1
ATOM 716 O O . LEU A 1 97 ? -1.387 -1.761 11.495 1.00 86.88 97 LEU A O 1
ATOM 720 N N . THR A 1 98 ? -3.512 -2.470 11.699 1.00 86.50 98 THR A N 1
ATOM 721 C CA . THR A 1 98 ? -3.382 -3.571 10.737 1.00 86.50 98 THR A CA 1
ATOM 722 C C . THR A 1 98 ? -3.074 -3.033 9.341 1.00 86.50 98 THR A C 1
ATOM 724 O O . THR A 1 98 ? -2.154 -3.528 8.697 1.00 86.50 98 THR A O 1
ATOM 727 N N . VAL A 1 99 ? -3.777 -1.987 8.891 1.00 89.50 99 VAL A N 1
ATOM 728 C CA . VAL A 1 99 ? -3.504 -1.336 7.598 1.00 89.50 99 VAL A CA 1
ATOM 729 C C . VAL A 1 99 ? -2.080 -0.787 7.551 1.00 89.50 99 VAL A C 1
ATOM 731 O O . VAL A 1 99 ? -1.373 -1.060 6.588 1.00 89.50 99 VAL A O 1
ATOM 734 N N . VAL A 1 100 ? -1.628 -0.072 8.587 1.00 89.88 100 VAL A N 1
ATOM 735 C CA . VAL A 1 100 ? -0.262 0.482 8.648 1.00 89.88 100 VAL A CA 1
ATOM 736 C C . VAL A 1 100 ? 0.790 -0.627 8.584 1.00 89.88 100 VAL A C 1
ATOM 738 O O . VAL A 1 100 ? 1.731 -0.532 7.798 1.00 89.88 100 VAL A O 1
ATOM 741 N N . ALA A 1 101 ? 0.625 -1.693 9.371 1.00 88.88 101 ALA A N 1
ATOM 742 C CA . ALA A 1 101 ? 1.565 -2.810 9.393 1.00 88.88 101 ALA A CA 1
ATOM 743 C C . ALA A 1 101 ? 1.624 -3.535 8.040 1.00 88.88 101 ALA A C 1
ATOM 745 O O . ALA A 1 101 ? 2.708 -3.794 7.520 1.00 88.88 101 ALA A O 1
ATOM 746 N N . VAL A 1 102 ? 0.465 -3.822 7.444 1.00 90.06 102 VAL A N 1
ATOM 747 C CA . VAL A 1 102 ? 0.366 -4.526 6.158 1.00 90.06 102 VAL A CA 1
ATOM 748 C C . VAL A 1 102 ? 0.882 -3.660 5.018 1.00 90.06 102 VAL A C 1
ATOM 750 O O . VAL A 1 102 ? 1.593 -4.166 4.159 1.00 90.06 102 VAL A O 1
ATOM 753 N N . ALA A 1 103 ? 0.586 -2.361 5.026 1.00 90.56 103 ALA A N 1
ATOM 754 C CA . ALA A 1 103 ? 1.144 -1.414 4.072 1.00 90.56 103 ALA A CA 1
ATOM 755 C C . ALA A 1 103 ? 2.672 -1.356 4.172 1.00 90.56 103 ALA A C 1
ATOM 757 O O . ALA A 1 103 ? 3.350 -1.475 3.159 1.00 90.56 103 ALA A O 1
ATOM 758 N N . GLY A 1 104 ? 3.223 -1.235 5.385 1.00 87.75 104 GLY A N 1
ATOM 759 C CA . GLY A 1 104 ? 4.670 -1.177 5.598 1.00 87.75 104 GLY A CA 1
ATOM 760 C C . GLY A 1 104 ? 5.385 -2.450 5.141 1.00 87.75 104 GLY A C 1
ATOM 761 O O . GLY A 1 104 ? 6.324 -2.385 4.347 1.00 87.75 104 GLY A O 1
ATOM 762 N N . VAL A 1 105 ? 4.910 -3.615 5.595 1.00 90.31 105 VAL A N 1
ATOM 763 C CA . VAL A 1 105 ? 5.481 -4.916 5.210 1.00 90.31 105 VAL A CA 1
ATOM 764 C C . VAL A 1 105 ? 5.272 -5.184 3.722 1.00 90.31 105 VAL A C 1
ATOM 766 O O . VAL A 1 105 ? 6.204 -5.590 3.039 1.00 90.31 105 VAL A O 1
ATOM 769 N N . GLY A 1 106 ? 4.075 -4.924 3.200 1.00 87.31 106 GLY A N 1
ATOM 770 C CA . GLY A 1 106 ? 3.743 -5.114 1.792 1.00 87.31 106 GLY A CA 1
ATOM 771 C C . GLY A 1 106 ? 4.617 -4.260 0.878 1.00 87.31 106 GLY A C 1
ATOM 772 O O . GLY A 1 106 ? 5.197 -4.790 -0.064 1.00 87.31 106 GLY A O 1
ATOM 773 N N . THR A 1 107 ? 4.787 -2.971 1.186 1.00 88.69 107 THR A N 1
ATOM 774 C CA . THR A 1 107 ? 5.684 -2.089 0.428 1.00 88.69 107 THR A CA 1
ATOM 775 C C . THR A 1 107 ? 7.118 -2.617 0.449 1.00 88.69 107 THR A C 1
ATOM 777 O O . THR A 1 107 ? 7.744 -2.697 -0.605 1.00 88.69 107 THR A O 1
ATOM 780 N N . LEU A 1 108 ? 7.625 -3.040 1.614 1.00 89.75 108 LEU A N 1
ATOM 781 C CA . LEU A 1 108 ? 8.974 -3.601 1.737 1.00 89.75 108 LEU A CA 1
ATOM 782 C C . LEU A 1 108 ? 9.141 -4.881 0.904 1.00 89.75 108 LEU A C 1
ATOM 784 O O . LEU A 1 108 ? 10.126 -5.021 0.186 1.00 89.75 108 LEU A O 1
ATOM 788 N N . LEU A 1 109 ? 8.167 -5.791 0.947 1.00 90.19 109 LEU A N 1
ATOM 789 C CA . LEU A 1 109 ? 8.194 -7.023 0.155 1.00 90.19 109 LEU A CA 1
ATOM 790 C C . LEU A 1 109 ? 8.171 -6.737 -1.351 1.00 90.19 109 LEU A C 1
ATOM 792 O O . LEU A 1 109 ? 8.920 -7.360 -2.096 1.00 90.19 109 LEU A O 1
ATOM 796 N N . VAL A 1 110 ? 7.364 -5.772 -1.799 1.00 85.12 110 VAL A 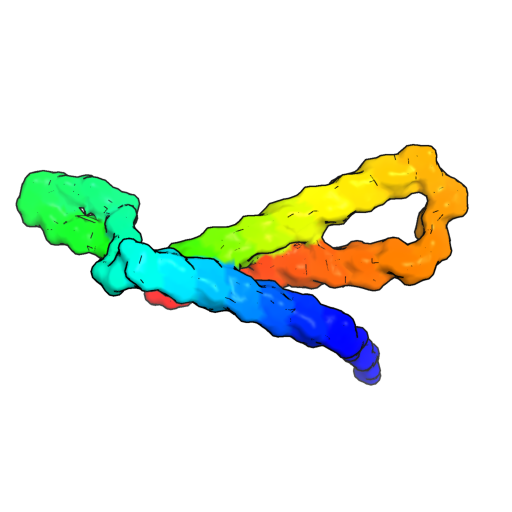N 1
ATOM 797 C CA . VAL A 1 110 ? 7.302 -5.374 -3.216 1.00 85.12 110 VAL A CA 1
ATOM 798 C C . VAL A 1 110 ? 8.596 -4.675 -3.660 1.00 85.12 110 VAL A C 1
ATOM 800 O O . VAL A 1 110 ? 9.018 -4.819 -4.810 1.00 85.12 110 VAL A O 1
ATOM 803 N N . MET A 1 111 ? 9.260 -3.945 -2.762 1.00 85.62 111 MET A N 1
ATOM 804 C CA . MET A 1 111 ? 10.578 -3.364 -3.032 1.00 85.62 111 MET A CA 1
ATOM 805 C C . MET A 1 111 ? 11.667 -4.437 -3.137 1.00 85.62 111 MET A C 1
ATOM 807 O O . MET A 1 111 ? 12.474 -4.370 -4.060 1.00 85.62 111 MET A O 1
ATOM 811 N N . LEU A 1 112 ? 11.672 -5.425 -2.238 1.00 87.31 112 LEU A N 1
ATOM 812 C CA . LEU A 1 112 ? 12.703 -6.468 -2.170 1.00 87.31 112 LEU A CA 1
ATOM 813 C C . LEU A 1 112 ? 12.523 -7.600 -3.190 1.00 87.31 112 LEU A C 1
ATOM 815 O O . LEU A 1 112 ? 13.509 -8.227 -3.558 1.00 87.31 112 LEU A O 1
ATOM 819 N N . GLY A 1 113 ? 11.298 -7.876 -3.640 1.00 76.69 113 GLY A N 1
ATOM 820 C CA . GLY A 1 113 ? 10.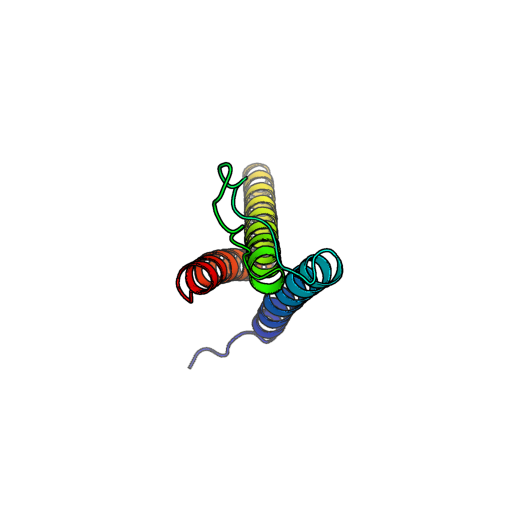984 -8.951 -4.588 1.00 76.69 113 GLY A CA 1
ATOM 821 C C . GLY A 1 113 ? 11.334 -8.651 -6.051 1.00 76.69 113 GLY A C 1
ATOM 822 O O . GLY A 1 113 ? 10.560 -9.039 -6.921 1.00 76.69 113 GLY A O 1
ATOM 823 N N . GLY A 1 114 ? 12.425 -7.912 -6.295 1.00 57.06 114 GLY A N 1
ATOM 824 C CA . GLY A 1 114 ? 12.935 -7.574 -7.631 1.00 57.06 114 GLY A CA 1
ATOM 825 C C . GLY A 1 114 ? 13.527 -8.767 -8.365 1.00 57.06 114 GLY A C 1
ATOM 826 O O . GLY A 1 114 ? 14.289 -9.524 -7.724 1.00 57.06 114 GLY A O 1
#

Secondary structure (DSSP, 8-state):
-PPPPHHHHHHHHHHHHHHHHHHHHHHHH-TT-EE-S-PPTTPPPPEE-HHHHHHHHHHHHHHHHHHHHHHHHHHHHHT-GGGTT-TTHHHHHHHHHHHHHHHHHHHHHHHH--

Foldseek 3Di:
DDDDPPVLVVLVCVLQVQLQVQLVVQCVVPVVADFPDDDDVPDDTDHDRSSLVRSLVSLVVQLVVLVVVLVVLVVVCVVPVPVPPDPVSVVSNVSSVSSNVCSVVVNVCSVPVD

Sequence (114 aa):
MPAIPRYLIGVLLLVVGLAALAGYAVHQSNPQGVLLYTPAPGEAPVYESGWRIGAILGLTGQGLLAGLALLVLQLLALGRPEQRQVAWFQPVQLAALTVVAVAGVGTLLVMLGG

pLDDT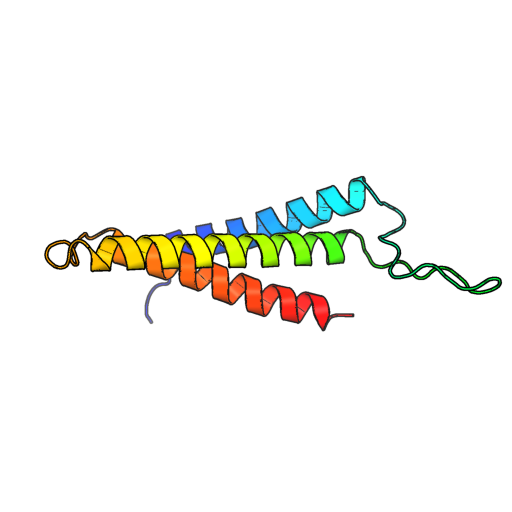: mean 83.7, std 10.55, range [44.19, 94.81]

Radius of gyration: 18.68 Å; chains: 1; bounding box: 40×36×56 Å